Protein AF-A0A662YL29-F1 (afdb_monomer)

Secondary structure (DSSP, 8-state):
-EETTEEEE---SSSBS-BT-TT-B-PPSBTTBTT-EEEEE-TTSSEEEEEBSSTT-PBP------S---TT-TT-SEEEEBTT-SSEEEEPSSB-BBTB--B---SBTTBTT--EEEE-TTSSEEEE--

pLDDT: mean 84.91, std 9.08, range [45.03, 94.12]

Foldseek 3Di:
DDAPPFPDDADDPDAAFWFAPQPGDWADADVSQNQTWHWDQAPVRGIHTYGAPDVVRHGDPDPPPDQDQCVPPPQARDWFDEPPDPHTAHHHPPDFWFADLTTFGPDDVVQNHTWHWDQDPVRGTGTYRD

Radius of gyration: 16.8 Å; Cα contacts (8 Å, |Δi|>4): 293; chains: 1; bounding box: 35×26×42 Å

Mean predicted aligned error: 11.69 Å

Solvent-accessible surface area (backbone atoms only — not comparable to full-atom values): 7444 Å² total; per-residue (Å²): 83,66,38,63,90,48,100,57,78,42,70,59,97,58,66,56,18,42,53,87,34,77,84,27,46,36,34,62,59,42,96,97,33,80,43,12,36,42,59,42,79,40,95,89,75,31,25,28,22,38,46,29,78,35,88,89,62,47,71,63,84,74,75,66,74,67,73,60,89,18,79,90,40,93,50,16,64,39,56,41,65,34,58,101,47,101,50,66,40,32,10,37,86,60,55,27,44,53,91,33,92,34,39,34,29,48,62,42,93,98,32,76,84,22,36,40,60,41,75,42,98,88,75,29,28,32,19,29,68,122

Structure (mmCIF, N/CA/C/O backbone):
data_AF-A0A662YL29-F1
#
_entry.id   AF-A0A662YL29-F1
#
loop_
_atom_site.group_PDB
_atom_site.id
_atom_site.type_symbol
_atom_site.label_atom_id
_atom_site.label_alt_id
_atom_site.label_comp_id
_atom_site.label_asym_id
_atom_site.label_entity_id
_atom_site.label_seq_id
_atom_site.pdbx_PDB_ins_code
_atom_site.Cartn_x
_atom_site.Cartn_y
_atom_site.Cartn_z
_atom_site.occupancy
_atom_site.B_iso_or_equiv
_atom_site.auth_seq_id
_atom_site.auth_comp_id
_atom_site.auth_asym_id
_atom_site.auth_atom_id
_atom_site.pdbx_PDB_model_num
ATOM 1 N N . MET A 1 1 ? -2.824 -3.207 -10.926 1.00 81.81 1 MET A N 1
ATOM 2 C CA . MET A 1 1 ? -1.640 -3.112 -10.058 1.00 81.81 1 MET A CA 1
ATOM 3 C C . MET A 1 1 ? -1.536 -1.703 -9.511 1.00 81.81 1 MET A C 1
ATOM 5 O O . MET A 1 1 ? -1.775 -0.766 -10.264 1.00 81.81 1 MET A O 1
ATOM 9 N N . SER A 1 2 ? -1.240 -1.565 -8.221 1.00 85.31 2 SER A N 1
ATOM 10 C CA . SER A 1 2 ? -1.089 -0.260 -7.569 1.00 85.31 2 SER A CA 1
ATOM 11 C C . SER A 1 2 ? 0.351 0.231 -7.683 1.00 85.31 2 SER A C 1
ATOM 13 O O . SER A 1 2 ? 1.282 -0.573 -7.625 1.00 85.31 2 SER A O 1
ATOM 15 N N . VAL A 1 3 ? 0.515 1.543 -7.831 1.00 86.38 3 VAL A N 1
ATOM 16 C CA . VAL A 1 3 ? 1.814 2.223 -7.840 1.00 86.38 3 VAL A CA 1
ATOM 17 C C . VAL A 1 3 ? 1.867 3.149 -6.631 1.00 86.38 3 VAL A C 1
ATOM 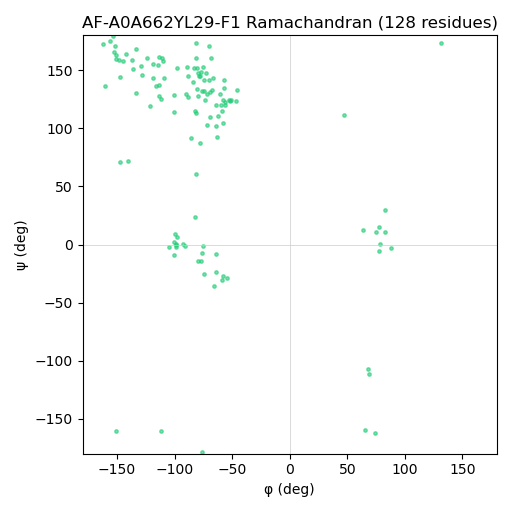19 O O . VAL A 1 3 ? 0.881 3.810 -6.306 1.00 86.38 3 VAL A O 1
ATOM 22 N N . GLN A 1 4 ? 2.996 3.157 -5.928 1.00 84.81 4 GLN A N 1
ATOM 23 C CA . GLN A 1 4 ? 3.170 3.946 -4.715 1.00 84.81 4 GLN A CA 1
ATOM 24 C C . GLN A 1 4 ? 2.919 5.436 -4.991 1.00 84.81 4 GLN A C 1
ATOM 26 O O . GLN A 1 4 ? 3.392 5.975 -5.987 1.00 84.81 4 GLN A O 1
ATOM 31 N N . GLY A 1 5 ? 2.153 6.089 -4.111 1.00 77.88 5 GLY A N 1
ATOM 32 C CA . GLY A 1 5 ? 1.850 7.520 -4.216 1.00 77.88 5 GLY A CA 1
ATOM 33 C C . GLY A 1 5 ? 0.776 7.891 -5.240 1.00 77.88 5 GLY A C 1
ATOM 34 O O . GLY A 1 5 ? 0.449 9.069 -5.361 1.00 77.88 5 GLY A O 1
ATOM 35 N N . ILE A 1 6 ? 0.198 6.917 -5.949 1.00 82.25 6 ILE A N 1
ATOM 36 C CA . ILE A 1 6 ? -0.808 7.165 -6.982 1.00 82.25 6 ILE A CA 1
ATOM 37 C C . ILE A 1 6 ? -2.101 6.432 -6.626 1.00 82.25 6 ILE A C 1
ATOM 39 O O . ILE A 1 6 ? -2.141 5.205 -6.536 1.00 82.25 6 ILE A O 1
ATOM 43 N N . SER A 1 7 ? -3.187 7.192 -6.456 1.00 79.69 7 SER A N 1
ATOM 44 C CA . SER A 1 7 ? -4.528 6.653 -6.181 1.00 79.69 7 SER A CA 1
ATOM 45 C C . SER A 1 7 ? -5.216 6.195 -7.475 1.00 79.69 7 SER A C 1
ATOM 47 O O . SER A 1 7 ? -6.235 6.740 -7.897 1.00 79.69 7 SER A O 1
ATOM 49 N N . ALA A 1 8 ? -4.605 5.226 -8.158 1.00 79.75 8 ALA A N 1
ATOM 50 C CA . ALA A 1 8 ? -5.142 4.596 -9.358 1.00 79.75 8 ALA A CA 1
ATOM 51 C C . ALA A 1 8 ? -4.647 3.148 -9.489 1.00 79.75 8 ALA A C 1
ATOM 53 O O . ALA A 1 8 ? -3.642 2.745 -8.900 1.00 79.75 8 ALA A O 1
ATOM 54 N N . VAL A 1 9 ? -5.376 2.355 -10.276 1.00 86.88 9 VAL A N 1
ATOM 55 C CA . VAL A 1 9 ? -5.039 0.959 -10.567 1.00 86.88 9 VAL A CA 1
ATOM 56 C C . VAL A 1 9 ? -4.689 0.837 -12.040 1.00 86.88 9 VAL A C 1
ATOM 58 O O . VAL A 1 9 ? -5.475 1.215 -12.903 1.00 86.88 9 VAL A O 1
ATOM 61 N N . PHE A 1 10 ? -3.529 0.252 -12.315 1.00 91.25 10 PHE A N 1
ATOM 62 C CA . PHE A 1 10 ? -2.966 0.171 -13.657 1.00 91.25 10 PHE A CA 1
ATOM 63 C C . PHE A 1 10 ? -2.881 -1.260 -14.183 1.00 91.25 10 PHE A C 1
ATOM 65 O O . PHE A 1 10 ? -2.784 -2.219 -13.409 1.00 91.25 10 PHE A O 1
ATOM 72 N N . CYS A 1 11 ? -2.891 -1.420 -15.503 1.00 91.62 11 CYS A N 1
ATOM 73 C CA . CYS A 1 11 ? -2.732 -2.724 -16.138 1.00 91.62 11 CYS A CA 1
ATOM 74 C C . CYS A 1 11 ? -1.255 -3.146 -16.168 1.00 91.62 11 CYS A C 1
ATOM 76 O O . CYS A 1 11 ? -0.367 -2.309 -16.335 1.00 91.62 11 CYS A O 1
ATOM 78 N N . VAL A 1 12 ? -1.007 -4.452 -16.023 1.00 92.56 12 VAL A N 1
ATOM 79 C CA . VAL A 1 12 ? 0.322 -5.074 -16.143 1.00 92.56 12 VAL A CA 1
ATOM 80 C C . VAL A 1 12 ? 0.281 -6.248 -17.108 1.00 92.56 12 VAL A C 1
ATOM 82 O O . VAL A 1 12 ? -0.730 -6.942 -17.200 1.00 92.56 12 VAL A O 1
ATOM 85 N N . ALA A 1 13 ? 1.379 -6.454 -17.835 1.00 87.62 13 ALA A N 1
ATOM 86 C CA . ALA A 1 13 ? 1.468 -7.470 -18.882 1.00 87.62 13 ALA A CA 1
ATOM 87 C C . ALA A 1 13 ? 1.590 -8.906 -18.341 1.00 87.62 13 ALA A C 1
ATOM 89 O O . ALA A 1 13 ? 1.231 -9.858 -19.032 1.00 87.62 13 ALA A O 1
ATOM 90 N N . SER A 1 14 ? 2.105 -9.075 -17.123 1.00 88.69 14 SER A N 1
ATOM 91 C CA . SER A 1 14 ? 2.324 -10.376 -16.489 1.00 88.69 14 SER A CA 1
ATOM 92 C C . SER A 1 14 ? 2.226 -10.263 -14.963 1.00 88.69 14 SER A C 1
ATOM 94 O O . SER A 1 14 ? 1.606 -9.332 -14.444 1.00 88.69 14 SER A O 1
ATOM 96 N N . GLU A 1 15 ? 2.775 -11.239 -14.239 1.00 90.00 15 GLU A N 1
ATOM 97 C CA . GLU A 1 15 ? 2.750 -11.263 -12.780 1.00 90.00 15 GLU A CA 1
ATOM 98 C C . GLU A 1 15 ? 3.408 -10.005 -12.197 1.00 90.00 15 GLU A C 1
ATOM 100 O O . GLU A 1 15 ? 4.549 -9.669 -12.519 1.00 90.00 15 GLU A O 1
ATOM 105 N N . GLY A 1 16 ? 2.659 -9.292 -11.360 1.00 89.88 16 GLY A N 1
ATOM 106 C CA . GLY A 1 16 ? 3.078 -8.007 -10.822 1.00 89.88 16 GLY A CA 1
ATOM 107 C C . GLY A 1 16 ? 4.178 -8.125 -9.767 1.00 89.88 16 GLY A C 1
ATOM 108 O O . GLY A 1 16 ? 4.197 -9.068 -8.978 1.00 89.88 16 GLY A O 1
ATOM 109 N N . CYS A 1 17 ? 5.055 -7.126 -9.703 1.00 92.31 17 CYS A N 1
ATOM 110 C CA . CYS A 1 17 ? 5.979 -6.919 -8.584 1.00 92.31 17 CYS A CA 1
ATOM 111 C C . CYS A 1 17 ? 5.225 -6.626 -7.270 1.00 92.31 17 CYS A C 1
ATOM 113 O O . CYS A 1 17 ? 4.856 -5.487 -6.983 1.00 92.31 17 CYS A O 1
ATOM 115 N N . ALA A 1 18 ? 4.943 -7.655 -6.475 1.00 90.25 18 ALA A N 1
ATOM 116 C CA . ALA A 1 18 ? 4.211 -7.512 -5.221 1.00 90.25 18 ALA A CA 1
ATOM 117 C C . ALA A 1 18 ? 4.676 -8.523 -4.167 1.00 90.25 18 ALA A C 1
ATOM 119 O O . ALA A 1 18 ? 4.965 -9.683 -4.471 1.00 90.25 18 ALA A O 1
ATOM 120 N N . GLY A 1 19 ? 4.699 -8.102 -2.900 1.00 87.94 19 GLY A N 1
ATOM 121 C CA . GLY A 1 19 ? 5.008 -8.991 -1.780 1.00 87.94 19 GLY A CA 1
ATOM 122 C C . GLY A 1 19 ? 6.471 -9.432 -1.803 1.00 87.94 19 GLY A C 1
ATOM 123 O O . GLY A 1 19 ? 7.372 -8.629 -1.579 1.00 87.94 19 GLY A O 1
ATOM 124 N N . THR A 1 20 ? 6.715 -10.714 -2.071 1.00 88.50 20 THR A N 1
ATOM 125 C CA . THR A 1 20 ? 8.068 -11.286 -2.181 1.00 88.50 20 THR A CA 1
ATOM 126 C C . THR A 1 20 ? 8.558 -11.428 -3.625 1.00 88.50 20 THR A C 1
ATOM 128 O O . THR A 1 20 ? 9.693 -11.853 -3.836 1.00 88.50 20 THR A O 1
ATOM 131 N N . ASN A 1 21 ? 7.737 -11.081 -4.625 1.00 87.88 21 ASN A N 1
ATOM 132 C CA . ASN A 1 21 ? 8.090 -11.230 -6.036 1.00 87.88 21 ASN A CA 1
ATOM 133 C C . ASN A 1 21 ? 8.881 -10.014 -6.548 1.00 87.88 21 ASN A C 1
ATOM 135 O O . ASN A 1 21 ? 8.306 -9.042 -7.033 1.00 87.88 21 ASN A O 1
ATOM 139 N N . SER A 1 22 ? 10.211 -10.091 -6.458 1.00 88.62 22 SER A N 1
ATOM 140 C CA . SER A 1 22 ? 11.138 -9.063 -6.958 1.00 88.62 22 SER A CA 1
ATOM 141 C C . SER A 1 22 ? 11.344 -9.081 -8.475 1.00 88.62 22 SER A C 1
ATOM 143 O O . SER A 1 22 ? 11.907 -8.143 -9.033 1.00 88.62 22 SER A O 1
ATOM 145 N N . THR A 1 23 ? 10.919 -10.155 -9.143 1.00 89.06 23 THR A N 1
ATOM 146 C CA . THR A 1 23 ? 11.041 -10.341 -10.598 1.00 89.06 23 THR A CA 1
ATOM 147 C C . THR A 1 23 ? 9.762 -9.999 -11.355 1.00 89.06 23 THR A C 1
ATOM 149 O O . THR A 1 23 ? 9.716 -10.144 -12.576 1.00 89.06 23 THR A O 1
ATOM 152 N N . GLY A 1 24 ? 8.714 -9.586 -10.641 1.00 89.62 24 GLY A N 1
ATOM 153 C CA . GLY A 1 24 ? 7.447 -9.204 -11.240 1.00 89.62 24 GLY A CA 1
ATOM 154 C C . GLY A 1 24 ? 7.561 -7.915 -12.051 1.00 89.62 24 GLY A C 1
ATOM 155 O O . GLY A 1 24 ? 8.478 -7.112 -11.874 1.00 89.62 24 GLY A O 1
ATOM 156 N N . VAL A 1 25 ? 6.603 -7.709 -12.948 1.00 93.81 25 VAL A N 1
ATOM 157 C CA . VAL A 1 25 ? 6.548 -6.512 -13.790 1.00 93.81 25 VAL A CA 1
ATOM 158 C C . VAL A 1 25 ? 5.765 -5.399 -13.110 1.00 93.81 25 VAL A C 1
ATOM 160 O O . VAL A 1 25 ? 4.871 -5.645 -12.298 1.00 93.81 25 VAL A O 1
ATOM 163 N N . CYS A 1 26 ? 6.091 -4.164 -13.465 1.00 93.75 26 CYS A N 1
ATOM 164 C CA . CYS A 1 26 ? 5.343 -2.992 -13.048 1.00 93.75 26 CYS A CA 1
ATOM 165 C C . CYS A 1 26 ? 4.599 -2.375 -14.232 1.00 93.75 26 CYS A C 1
ATOM 167 O O . CYS A 1 26 ? 4.943 -2.648 -15.383 1.00 93.75 26 CYS A O 1
ATOM 169 N N . PRO A 1 27 ? 3.539 -1.596 -13.969 1.00 94.12 27 PRO A N 1
ATOM 170 C CA . PRO A 1 27 ? 2.826 -0.880 -15.012 1.00 94.12 27 PRO A CA 1
ATOM 171 C C . PRO A 1 27 ? 3.750 -0.030 -15.888 1.00 94.12 27 PRO A C 1
ATOM 173 O O . PRO A 1 27 ? 4.460 0.844 -15.389 1.00 94.12 27 PRO A O 1
ATOM 176 N N . GLU A 1 28 ? 3.687 -0.268 -17.195 1.00 92.75 28 GLU A N 1
ATOM 177 C CA . GLU A 1 28 ? 4.274 0.604 -18.214 1.00 92.75 28 GLU A CA 1
ATOM 178 C C . GLU A 1 28 ? 3.499 1.928 -18.305 1.00 92.75 28 GLU A C 1
ATOM 180 O O . GLU A 1 28 ? 2.416 2.083 -17.717 1.00 92.75 28 GLU A O 1
ATOM 185 N N . ALA A 1 29 ? 4.051 2.872 -19.068 1.00 92.12 29 ALA A N 1
ATOM 186 C CA . ALA A 1 29 ? 3.432 4.162 -19.342 1.00 92.12 29 ALA A CA 1
ATOM 187 C C . ALA A 1 29 ? 1.991 4.010 -19.863 1.00 92.12 29 ALA A C 1
ATOM 189 O O . ALA A 1 29 ? 1.737 3.336 -20.864 1.00 92.12 29 ALA A O 1
ATOM 190 N N . GLN A 1 30 ? 1.034 4.636 -19.178 1.00 92.75 30 GLN A N 1
ATOM 191 C CA . GLN A 1 30 ? -0.384 4.624 -19.545 1.00 92.75 30 GLN A CA 1
ATOM 192 C C . GLN A 1 30 ? -1.114 5.846 -18.975 1.00 92.75 30 GLN A C 1
ATOM 194 O O . GLN A 1 30 ? -0.539 6.640 -18.234 1.00 92.75 30 GLN A O 1
ATOM 199 N N . ALA A 1 31 ? -2.396 6.017 -19.308 1.00 88.88 31 ALA A N 1
ATOM 200 C CA . ALA A 1 31 ? -3.191 7.122 -18.774 1.00 88.88 31 ALA A CA 1
ATOM 201 C C . ALA A 1 31 ? -3.183 7.116 -17.231 1.00 88.88 31 ALA A C 1
ATOM 203 O O . ALA A 1 31 ? -3.559 6.122 -16.613 1.00 88.88 31 ALA A O 1
ATOM 204 N N . GLY A 1 32 ? -2.743 8.223 -16.621 1.00 84.75 32 GLY A N 1
ATOM 205 C CA . GLY A 1 32 ? -2.570 8.353 -15.167 1.00 84.75 32 GLY A CA 1
ATOM 206 C C . GLY A 1 32 ? -1.205 7.901 -14.626 1.00 84.75 32 GLY A C 1
ATOM 207 O O . GLY A 1 32 ? -0.962 8.047 -13.433 1.00 84.75 32 GLY A O 1
ATOM 208 N N . LEU A 1 33 ? -0.319 7.385 -15.484 1.00 88.31 33 LEU A N 1
ATOM 209 C CA . LEU A 1 33 ? 1.059 6.997 -15.176 1.00 88.31 33 LEU A CA 1
ATOM 210 C C . LEU A 1 33 ? 1.933 7.232 -16.417 1.00 88.31 33 LEU A C 1
ATOM 212 O O . LEU A 1 33 ? 2.325 6.286 -17.096 1.00 88.31 33 LEU A O 1
ATOM 216 N N . GLU A 1 34 ? 2.184 8.497 -16.755 1.00 88.75 34 GLU A N 1
ATOM 217 C CA . GLU A 1 34 ? 2.788 8.891 -18.043 1.00 88.75 34 GLU A CA 1
ATOM 218 C C . GLU A 1 34 ? 4.166 8.280 -18.305 1.00 88.75 34 GLU A C 1
ATOM 220 O O . GLU A 1 34 ? 4.498 7.998 -19.452 1.00 88.75 34 GLU A O 1
ATOM 225 N N . PHE A 1 35 ? 4.940 8.028 -17.252 1.00 90.50 35 PHE A N 1
ATOM 226 C CA . PHE A 1 35 ? 6.308 7.519 -17.360 1.00 90.50 35 PHE A CA 1
ATOM 227 C C . PHE A 1 35 ? 6.435 6.035 -17.006 1.00 90.50 35 PHE A C 1
ATOM 229 O O . PHE A 1 35 ? 7.517 5.463 -17.088 1.00 90.50 35 PHE A O 1
ATOM 236 N N . GLY A 1 36 ? 5.336 5.388 -16.615 1.00 91.25 36 GLY A N 1
ATOM 237 C CA . GLY A 1 36 ? 5.366 4.022 -16.104 1.00 91.25 36 GLY A CA 1
ATOM 238 C C . GLY A 1 36 ? 5.923 3.929 -14.682 1.00 91.25 36 GLY A C 1
ATOM 239 O O . GLY A 1 36 ? 5.949 4.896 -13.917 1.00 91.25 36 GLY A O 1
ATOM 240 N N . SER A 1 37 ? 6.328 2.723 -14.300 1.00 92.56 37 SER A N 1
ATOM 241 C CA . SER A 1 37 ? 6.785 2.405 -12.949 1.00 92.56 37 SER A CA 1
ATOM 242 C C . SER A 1 37 ? 7.795 1.259 -12.941 1.00 92.56 37 SER A C 1
ATOM 244 O O . SER A 1 37 ? 7.902 0.494 -13.896 1.00 92.56 37 SER A O 1
ATOM 246 N N . TYR A 1 38 ? 8.532 1.122 -11.843 1.00 91.38 38 TYR A N 1
ATOM 247 C CA . TYR A 1 38 ? 9.559 0.106 -11.647 1.00 91.38 38 TYR A CA 1
ATOM 248 C C . TYR A 1 38 ? 9.373 -0.645 -10.334 1.00 91.38 38 TYR A C 1
ATOM 250 O O . TYR A 1 38 ? 8.806 -0.127 -9.373 1.00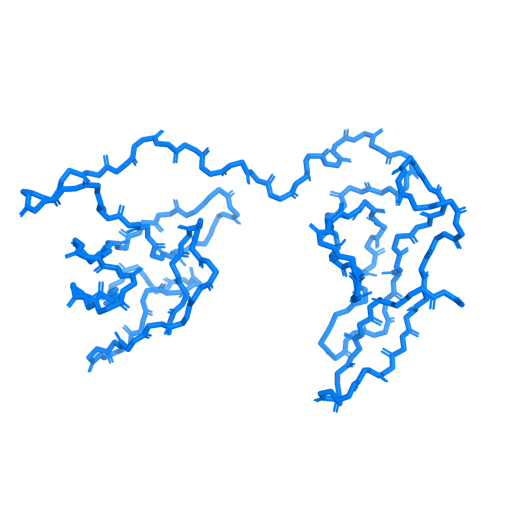 91.38 38 TYR A O 1
ATOM 258 N N . CYS A 1 39 ? 9.874 -1.878 -10.308 1.00 92.44 39 CYS A N 1
ATOM 259 C CA . CYS A 1 39 ? 9.837 -2.737 -9.133 1.00 92.44 39 CYS A CA 1
ATOM 260 C C . CYS A 1 39 ? 10.954 -2.357 -8.159 1.00 92.44 39 CYS A C 1
ATOM 262 O O . CYS A 1 39 ? 12.122 -2.292 -8.552 1.00 92.44 39 CYS A O 1
ATOM 264 N N . ASP A 1 40 ? 10.602 -2.123 -6.898 1.00 90.94 40 ASP A N 1
ATOM 265 C CA . ASP A 1 40 ? 11.555 -1.802 -5.838 1.00 90.94 40 ASP A CA 1
ATOM 266 C C . ASP A 1 40 ? 11.028 -2.232 -4.464 1.00 90.94 40 ASP A C 1
ATOM 268 O O . ASP A 1 40 ? 9.843 -2.536 -4.293 1.00 90.94 40 ASP A O 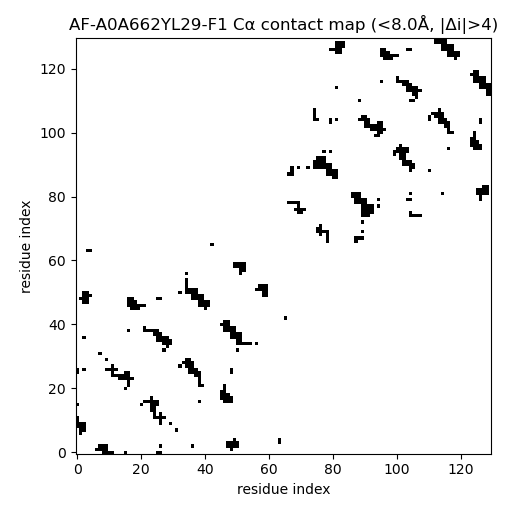1
ATOM 272 N N . LEU A 1 41 ? 11.913 -2.262 -3.470 1.00 86.19 41 LEU A N 1
ATOM 273 C CA . LEU A 1 41 ? 11.524 -2.505 -2.088 1.00 86.19 41 LEU A CA 1
ATOM 274 C C . LEU A 1 41 ? 10.825 -1.257 -1.526 1.00 86.19 41 LEU A C 1
ATOM 276 O O . LEU A 1 41 ? 11.370 -0.149 -1.540 1.00 86.19 41 LEU A O 1
ATOM 280 N N . LEU A 1 42 ? 9.603 -1.436 -1.030 1.00 83.69 42 LEU A N 1
ATOM 281 C CA . LEU A 1 42 ? 8.863 -0.393 -0.326 1.00 83.69 42 LEU A CA 1
ATOM 282 C C . LEU A 1 42 ? 9.315 -0.315 1.139 1.00 83.69 42 LEU A C 1
ATOM 284 O O . LEU A 1 42 ? 9.819 -1.291 1.692 1.00 83.69 42 LEU A O 1
ATOM 288 N N . GLU A 1 43 ? 9.056 0.813 1.806 1.00 74.06 43 GLU A N 1
ATOM 289 C CA . GLU A 1 43 ? 9.364 0.992 3.239 1.00 74.06 43 GLU A CA 1
ATOM 290 C C . GLU A 1 43 ? 8.684 -0.052 4.135 1.00 74.06 43 GLU A C 1
ATOM 292 O O . GLU A 1 43 ? 9.215 -0.439 5.170 1.00 74.06 43 GLU A O 1
ATOM 297 N N . THR A 1 44 ? 7.544 -0.586 3.693 1.00 73.19 44 THR A N 1
ATOM 298 C CA . THR A 1 44 ? 6.836 -1.701 4.338 1.00 73.19 44 THR A CA 1
ATOM 299 C C . THR A 1 44 ? 7.624 -3.021 4.350 1.00 73.19 44 THR A C 1
ATOM 301 O O . THR A 1 44 ? 7.166 -3.993 4.942 1.00 73.19 44 THR A O 1
ATOM 304 N N . GLY A 1 45 ? 8.769 -3.102 3.663 1.00 79.50 45 GLY A N 1
ATOM 305 C CA . GLY A 1 45 ? 9.616 -4.299 3.600 1.00 79.50 45 GLY A CA 1
ATOM 306 C C . GLY A 1 45 ? 9.183 -5.343 2.565 1.00 79.50 45 GLY A C 1
ATOM 307 O O . GLY A 1 45 ? 9.706 -6.455 2.562 1.00 79.50 45 GLY A O 1
ATOM 308 N N . VAL A 1 46 ? 8.247 -4.997 1.680 1.00 87.00 46 VAL A N 1
ATOM 309 C CA . VAL A 1 46 ? 7.793 -5.838 0.561 1.00 87.00 46 VAL A CA 1
ATOM 310 C C . VAL A 1 46 ? 8.070 -5.154 -0.774 1.00 87.00 46 VAL A C 1
ATOM 312 O O . VAL A 1 46 ? 8.161 -3.928 -0.840 1.00 87.00 46 VAL A O 1
ATOM 315 N N . PHE A 1 47 ? 8.200 -5.941 -1.840 1.00 89.19 47 PHE A N 1
ATOM 316 C CA . PHE A 1 47 ? 8.329 -5.430 -3.201 1.00 89.19 47 PHE A CA 1
ATOM 317 C C . PHE A 1 47 ? 7.016 -4.810 -3.684 1.00 89.19 47 PHE A C 1
ATOM 319 O O . PHE A 1 47 ? 5.930 -5.329 -3.406 1.00 89.19 47 PHE A O 1
ATOM 326 N N . GLY A 1 48 ? 7.132 -3.704 -4.416 1.00 91.31 48 GLY A N 1
ATOM 327 C CA . GLY A 1 48 ? 6.021 -2.984 -5.024 1.00 91.31 48 GLY A CA 1
ATOM 328 C C . GLY A 1 48 ? 6.487 -2.046 -6.135 1.00 91.31 48 GLY A C 1
ATOM 329 O O . GLY A 1 48 ? 7.684 -1.846 -6.342 1.00 91.31 48 G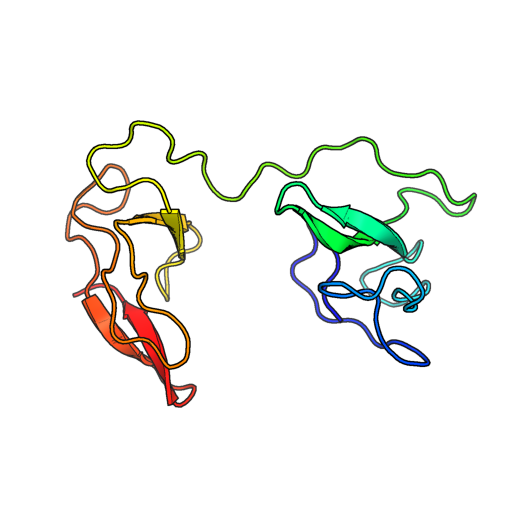LY A O 1
ATOM 330 N N . CYS A 1 49 ? 5.531 -1.462 -6.858 1.00 92.31 49 CYS A N 1
ATOM 331 C CA . CYS A 1 49 ? 5.832 -0.558 -7.964 1.00 92.31 49 CYS A CA 1
ATOM 332 C C . CYS A 1 49 ? 5.939 0.896 -7.507 1.00 92.31 49 CYS A C 1
ATOM 334 O O . CYS A 1 49 ? 5.017 1.415 -6.876 1.00 92.31 49 CYS A O 1
ATOM 336 N N . LYS A 1 50 ? 7.027 1.564 -7.890 1.00 90.00 50 LYS A N 1
ATOM 337 C CA . LYS A 1 50 ? 7.248 3.009 -7.741 1.00 90.00 50 LYS A CA 1
ATOM 338 C C . LYS A 1 50 ? 7.203 3.694 -9.107 1.00 90.00 50 LYS A C 1
ATOM 340 O O . LYS A 1 50 ? 7.653 3.086 -10.075 1.00 90.00 50 LYS A O 1
ATOM 345 N N . PRO A 1 51 ? 6.665 4.914 -9.233 1.00 89.94 51 PRO A N 1
ATOM 346 C CA . PRO A 1 51 ? 6.574 5.583 -10.524 1.00 89.94 51 PRO A CA 1
ATOM 347 C C . PRO A 1 51 ? 7.936 6.129 -10.968 1.00 89.94 51 PRO A C 1
ATOM 349 O O . PRO A 1 51 ? 8.790 6.465 -10.145 1.00 89.94 51 PRO A O 1
ATOM 352 N N . PHE A 1 52 ? 8.126 6.242 -12.279 1.00 89.69 52 PHE A N 1
ATOM 353 C CA . PHE A 1 52 ? 9.160 7.112 -12.836 1.00 89.69 52 PHE A CA 1
ATOM 354 C C . PHE A 1 52 ? 8.664 8.563 -12.858 1.00 89.69 52 PHE A C 1
ATOM 356 O O . PHE A 1 52 ? 7.459 8.803 -12.958 1.00 89.69 52 PHE A O 1
ATOM 363 N N . ILE A 1 53 ? 9.584 9.528 -12.770 1.00 84.69 53 ILE A N 1
ATOM 364 C CA . ILE A 1 53 ? 9.246 10.966 -12.808 1.00 84.69 53 ILE A CA 1
ATOM 365 C C . ILE A 1 53 ? 9.480 11.619 -14.171 1.00 84.69 53 ILE A C 1
ATOM 367 O O . ILE A 1 53 ? 9.081 12.765 -14.369 1.00 84.69 53 ILE A O 1
ATOM 371 N N . ASP A 1 54 ? 10.124 10.909 -15.094 1.00 82.44 54 ASP A N 1
ATOM 372 C CA . ASP A 1 54 ? 10.368 11.358 -16.459 1.00 82.44 54 ASP A CA 1
ATOM 373 C C . ASP A 1 54 ? 10.484 10.177 -17.438 1.00 82.44 54 ASP A C 1
ATOM 375 O O . ASP A 1 54 ? 10.534 9.004 -17.057 1.00 82.44 54 ASP A O 1
ATOM 379 N N . ASP A 1 55 ? 10.524 10.504 -18.727 1.00 80.75 55 ASP A N 1
ATOM 380 C CA . ASP A 1 55 ? 10.568 9.567 -19.848 1.00 80.75 55 ASP A CA 1
ATOM 381 C C . ASP A 1 55 ? 11.946 8.922 -20.075 1.00 80.75 55 ASP A C 1
ATOM 383 O O . ASP A 1 55 ? 12.064 7.996 -20.880 1.00 80.75 55 ASP A O 1
ATOM 387 N N . ILE A 1 56 ? 12.983 9.362 -19.351 1.00 83.00 56 ILE A N 1
ATOM 388 C CA . ILE A 1 56 ? 14.312 8.733 -19.359 1.00 83.00 56 ILE A CA 1
ATOM 389 C C . ILE A 1 56 ? 14.477 7.688 -18.241 1.00 83.00 56 ILE A C 1
ATOM 391 O O . ILE A 1 56 ? 15.520 7.035 -18.148 1.00 83.00 56 ILE A O 1
ATOM 395 N N . GLY A 1 57 ? 13.438 7.466 -17.429 1.00 78.69 57 GLY A N 1
ATOM 396 C CA . GLY A 1 57 ? 13.419 6.434 -16.393 1.00 78.69 57 GLY A CA 1
ATOM 397 C C . GLY A 1 57 ? 14.102 6.868 -15.098 1.00 78.69 57 GLY A C 1
ATOM 398 O O . GLY A 1 57 ? 14.661 6.033 -14.375 1.00 78.69 57 GLY A O 1
ATOM 399 N N . THR A 1 58 ? 14.078 8.165 -14.787 1.00 83.44 58 THR A N 1
ATOM 400 C CA . THR A 1 58 ? 14.566 8.674 -13.509 1.00 83.44 58 THR A CA 1
ATOM 401 C C . THR A 1 58 ? 13.702 8.119 -12.389 1.00 83.44 58 THR A C 1
ATOM 403 O O . THR A 1 58 ? 12.483 8.307 -12.335 1.00 83.44 58 THR A O 1
ATOM 406 N N . ARG A 1 59 ? 14.361 7.391 -11.487 1.00 84.50 59 ARG A N 1
ATOM 407 C CA . ARG A 1 59 ? 13.741 6.863 -10.277 1.00 84.50 59 ARG A CA 1
ATOM 408 C C . ARG A 1 59 ? 13.481 8.008 -9.327 1.00 84.50 59 ARG A C 1
ATOM 410 O O . ARG A 1 59 ? 14.396 8.779 -9.029 1.00 84.50 59 ARG A O 1
ATOM 417 N N . ASP A 1 60 ? 12.255 8.076 -8.837 1.00 68.31 60 ASP A N 1
ATOM 418 C CA . ASP A 1 60 ? 11.948 9.035 -7.801 1.00 68.31 60 ASP A CA 1
ATOM 419 C C . ASP A 1 60 ? 12.689 8.662 -6.508 1.00 68.31 60 ASP A C 1
ATOM 421 O O . ASP A 1 60 ? 12.686 7.504 -6.083 1.00 68.31 60 ASP A O 1
ATOM 425 N N . ASN A 1 61 ? 13.337 9.647 -5.885 1.00 63.41 61 ASN A N 1
ATOM 426 C CA . ASN A 1 61 ? 13.840 9.526 -4.514 1.00 63.41 61 ASN A CA 1
ATOM 427 C C . ASN A 1 61 ? 12.888 10.199 -3.516 1.00 63.41 61 ASN A C 1
ATOM 429 O O . ASN A 1 61 ? 13.232 10.374 -2.347 1.00 63.41 61 ASN A O 1
ATOM 433 N N . VAL A 1 62 ? 11.701 10.606 -3.976 1.00 57.94 62 VAL A N 1
ATOM 434 C CA . VAL A 1 62 ? 10.598 10.989 -3.108 1.00 57.94 62 VAL A CA 1
ATOM 435 C C . VAL A 1 62 ? 10.220 9.769 -2.283 1.00 57.94 62 VAL A C 1
ATOM 437 O O . VAL A 1 62 ? 9.672 8.773 -2.757 1.00 57.94 62 VAL A O 1
ATOM 440 N N . THR A 1 63 ? 10.516 9.866 -0.997 1.00 51.62 63 THR A N 1
ATOM 441 C CA . THR A 1 63 ? 9.828 9.099 0.022 1.00 51.62 63 THR A CA 1
ATOM 442 C C . THR A 1 63 ? 8.376 9.553 0.017 1.00 51.62 63 THR A C 1
ATOM 444 O O . THR A 1 63 ? 8.033 10.626 0.515 1.00 51.62 63 THR A O 1
ATOM 447 N N . TYR A 1 64 ? 7.503 8.749 -0.592 1.00 52.56 64 TYR A N 1
ATOM 448 C CA . TYR A 1 64 ? 6.075 8.873 -0.338 1.00 52.56 64 TYR A CA 1
ATOM 449 C C . TYR A 1 64 ? 5.896 8.657 1.151 1.00 52.56 64 TYR A C 1
ATOM 451 O O . TYR A 1 64 ? 6.225 7.575 1.637 1.00 52.56 64 TYR A O 1
ATOM 459 N N . ALA A 1 65 ? 5.454 9.700 1.859 1.00 45.03 65 ALA A N 1
ATOM 460 C CA . ALA A 1 65 ? 5.256 9.627 3.295 1.00 45.03 65 ALA A CA 1
ATOM 461 C C . ALA A 1 65 ? 4.507 8.333 3.611 1.00 45.03 65 ALA A C 1
ATOM 463 O O . ALA A 1 65 ? 3.431 8.086 3.050 1.00 45.03 65 ALA A O 1
ATOM 464 N N . ALA A 1 66 ? 5.106 7.500 4.468 1.00 50.25 66 ALA A N 1
ATOM 465 C CA . ALA A 1 66 ? 4.405 6.377 5.053 1.00 50.25 66 ALA A CA 1
ATOM 466 C C . ALA A 1 66 ? 3.037 6.894 5.528 1.00 50.25 66 ALA A C 1
ATOM 468 O O . ALA A 1 66 ? 2.969 7.994 6.092 1.00 50.25 66 ALA A O 1
ATOM 469 N N . PRO A 1 67 ? 1.941 6.182 5.225 1.00 60.91 67 PRO A N 1
ATOM 470 C CA . PRO A 1 67 ? 0.608 6.637 5.586 1.00 60.91 67 PRO A CA 1
ATOM 471 C C . PRO A 1 67 ? 0.571 6.821 7.103 1.00 60.91 67 PRO A C 1
ATOM 473 O O . PRO A 1 67 ? 0.549 5.826 7.799 1.00 60.91 67 PRO A O 1
ATOM 476 N N . LEU A 1 68 ? 0.613 8.068 7.580 1.00 71.25 68 LEU A N 1
ATOM 477 C CA . LEU A 1 68 ? 0.639 8.475 8.991 1.00 71.25 68 LEU A CA 1
ATOM 478 C C . LEU A 1 68 ? 1.654 7.718 9.888 1.00 71.25 68 LEU A C 1
ATOM 480 O O . LEU A 1 68 ? 1.454 6.559 10.242 1.00 71.25 68 LEU A O 1
ATOM 484 N N . ASP A 1 69 ? 2.706 8.399 10.360 1.00 80.69 69 ASP A N 1
ATOM 485 C CA . ASP A 1 69 ? 3.572 7.838 11.408 1.00 80.69 69 ASP A CA 1
ATOM 486 C C . ASP A 1 69 ? 2.819 7.766 12.747 1.00 80.69 69 ASP A C 1
ATOM 488 O O . ASP A 1 69 ? 2.517 8.782 13.375 1.00 80.69 69 ASP A O 1
ATOM 492 N N . CYS A 1 70 ? 2.504 6.543 13.163 1.00 83.75 70 CYS A N 1
ATOM 493 C CA . CYS A 1 70 ? 1.790 6.239 14.398 1.00 83.75 70 CYS A CA 1
ATOM 494 C C . CYS A 1 70 ? 2.723 5.835 15.552 1.00 83.75 70 CYS A C 1
ATOM 496 O O . CYS A 1 70 ? 2.248 5.440 16.619 1.00 83.75 70 CYS A O 1
ATOM 498 N N . THR A 1 71 ? 4.044 5.928 15.375 1.00 84.00 71 THR A N 1
ATOM 499 C CA . THR A 1 71 ? 5.018 5.523 16.395 1.00 84.00 71 THR A CA 1
ATOM 500 C C . THR A 1 71 ? 4.824 6.329 17.682 1.00 84.00 71 THR A C 1
ATOM 502 O O . THR A 1 71 ? 4.929 7.554 17.695 1.00 84.00 71 THR A O 1
ATOM 505 N N . GLY A 1 72 ? 4.540 5.641 18.793 1.00 80.94 72 GLY A N 1
ATOM 506 C CA . GLY A 1 72 ? 4.307 6.279 20.093 1.00 80.94 72 GLY A CA 1
ATOM 507 C C . GLY A 1 72 ? 2.952 6.982 20.244 1.00 80.94 72 GLY A C 1
ATOM 508 O O . GLY A 1 72 ? 2.748 7.694 21.230 1.00 80.94 72 GLY A O 1
ATOM 509 N N . ASN A 1 73 ? 2.014 6.790 19.311 1.00 83.06 73 ASN A N 1
ATOM 510 C CA . ASN A 1 73 ? 0.657 7.310 19.445 1.00 83.06 73 ASN A CA 1
ATOM 511 C C . ASN A 1 73 ? -0.161 6.453 20.433 1.00 83.06 73 ASN A C 1
ATOM 513 O O . ASN A 1 73 ? -0.202 5.226 20.346 1.00 83.06 73 ASN A O 1
ATOM 517 N N . ILE A 1 74 ? -0.854 7.109 21.369 1.00 83.25 74 ILE A N 1
ATOM 518 C CA . ILE A 1 74 ? -1.701 6.454 22.381 1.00 83.25 74 ILE A CA 1
ATOM 519 C C . ILE A 1 74 ? -2.895 5.692 21.787 1.00 83.25 74 ILE A C 1
ATOM 521 O O . ILE A 1 74 ? -3.409 4.774 22.421 1.00 83.25 74 ILE A O 1
ATOM 525 N N . ALA A 1 75 ? -3.341 6.069 20.585 1.00 83.06 75 ALA A N 1
ATOM 526 C CA . ALA A 1 75 ? -4.411 5.399 19.854 1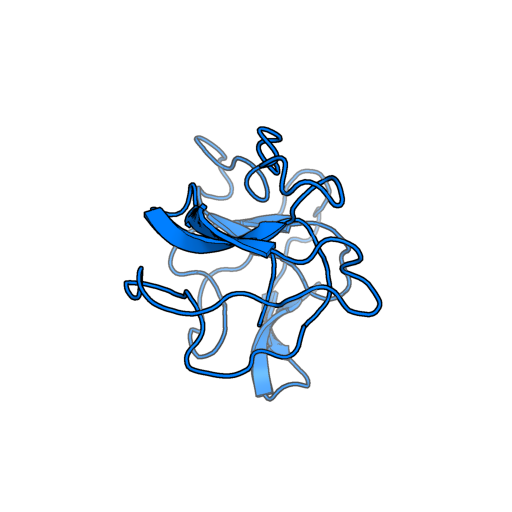.00 83.06 75 ALA A CA 1
ATOM 527 C C . ALA A 1 75 ? -3.924 4.122 19.142 1.00 83.06 75 ALA A C 1
ATOM 529 O O . ALA A 1 75 ? -4.746 3.296 18.745 1.00 83.06 75 ALA A O 1
ATOM 530 N N . GLY A 1 76 ? -2.605 3.941 19.020 1.00 86.00 76 GLY A N 1
ATOM 531 C CA . GLY A 1 76 ? -1.946 2.742 18.511 1.00 86.00 76 GLY A CA 1
ATOM 532 C C . GLY A 1 76 ? -0.884 3.037 17.455 1.00 86.00 76 GLY A C 1
ATOM 533 O O . GLY A 1 76 ? -0.720 4.171 17.031 1.00 86.00 76 GLY A O 1
ATOM 534 N N . GLU A 1 77 ? -0.152 2.005 17.041 1.00 85.75 77 GLU A N 1
ATOM 535 C CA . GLU A 1 77 ? 1.024 2.134 16.163 1.00 85.75 77 GLU A CA 1
ATOM 536 C C . GLU A 1 77 ? 0.723 1.844 14.688 1.00 85.75 77 GLU A C 1
ATOM 538 O O . GLU A 1 77 ? 1.617 1.908 13.847 1.00 85.75 77 GLU A O 1
ATOM 543 N N . PHE A 1 78 ? -0.529 1.517 14.358 1.00 84.62 78 PHE A N 1
ATOM 544 C CA . PHE A 1 78 ? -0.911 1.105 13.012 1.00 84.62 78 PHE A CA 1
ATOM 545 C C . PHE A 1 78 ? -1.802 2.156 12.351 1.00 84.62 78 PHE A C 1
ATOM 547 O O . PHE A 1 78 ? -2.852 2.491 12.905 1.00 84.62 78 PHE A O 1
ATOM 554 N N . PRO A 1 79 ? -1.440 2.649 11.157 1.00 85.75 79 PRO A N 1
ATOM 555 C CA . PRO A 1 79 ? -2.294 3.549 10.401 1.00 85.75 79 PRO A CA 1
ATOM 556 C C . PRO A 1 79 ? -3.461 2.781 9.773 1.00 85.75 79 PRO A C 1
ATOM 558 O O . PRO A 1 79 ? -3.281 1.744 9.132 1.00 85.75 79 PRO A O 1
ATOM 561 N N . VAL A 1 80 ? -4.672 3.305 9.939 1.00 87.75 80 VAL A N 1
ATOM 562 C CA . VAL A 1 80 ? -5.918 2.734 9.424 1.00 87.75 80 VAL A CA 1
ATOM 563 C C . VAL A 1 80 ? -6.735 3.833 8.759 1.00 87.75 80 VAL A C 1
ATOM 565 O O . VAL A 1 80 ? -6.950 4.899 9.333 1.00 87.75 80 VAL A O 1
ATOM 568 N N . SER A 1 81 ? -7.205 3.577 7.543 1.00 85.19 81 SER A N 1
ATOM 569 C CA . SER A 1 81 ? -8.122 4.477 6.844 1.00 85.19 81 SER A CA 1
ATOM 570 C C . SER A 1 81 ? -9.549 4.264 7.344 1.00 85.19 81 SER A C 1
ATOM 572 O O . SER A 1 81 ? -10.001 3.124 7.467 1.00 85.19 81 SER A O 1
ATOM 574 N N . VAL A 1 82 ? -10.256 5.358 7.620 1.00 86.81 82 VAL A N 1
ATOM 575 C CA . VAL A 1 82 ? -11.675 5.324 7.992 1.00 86.81 82 VAL A CA 1
ATOM 576 C C . VAL A 1 82 ? -12.495 5.681 6.758 1.00 86.81 82 VAL A C 1
ATOM 578 O O . VAL A 1 82 ? -12.228 6.679 6.086 1.00 86.81 82 VAL A O 1
ATOM 581 N N . GLU A 1 83 ? -13.477 4.852 6.430 1.00 83.75 83 GLU A N 1
ATOM 582 C CA . GLU A 1 83 ? -14.365 5.064 5.295 1.00 83.75 83 GLU A CA 1
ATOM 583 C C . GLU A 1 83 ? -15.078 6.416 5.419 1.00 83.75 83 GLU A C 1
ATOM 585 O O . GLU A 1 83 ? -15.456 6.840 6.512 1.00 83.75 83 GLU A O 1
ATOM 590 N N . ASN A 1 84 ? -15.255 7.102 4.288 1.00 73.88 84 ASN A N 1
ATOM 591 C CA . ASN A 1 84 ? -15.813 8.457 4.216 1.00 73.88 84 ASN A CA 1
ATOM 592 C C . ASN A 1 84 ? -14.961 9.538 4.909 1.00 73.88 84 ASN A C 1
ATOM 594 O O . ASN A 1 84 ? -15.400 10.679 5.048 1.00 73.88 84 ASN A O 1
ATOM 598 N N . THR A 1 85 ? -13.715 9.215 5.267 1.00 72.31 85 THR A N 1
ATOM 599 C CA . THR A 1 85 ? -12.688 10.194 5.625 1.00 72.31 85 THR A CA 1
ATOM 600 C C . THR A 1 85 ? -11.583 10.154 4.569 1.00 72.31 85 THR A C 1
ATOM 602 O O . THR A 1 85 ? -11.166 9.087 4.127 1.00 72.31 85 THR A O 1
ATOM 605 N N . ASN A 1 86 ? -11.086 11.316 4.143 1.00 70.50 86 ASN A N 1
ATOM 606 C CA . ASN A 1 86 ? -9.927 11.391 3.240 1.00 70.50 86 ASN A CA 1
ATOM 607 C C . ASN A 1 86 ? -8.595 11.275 4.008 1.00 70.50 86 ASN A C 1
ATOM 609 O O . ASN A 1 86 ? -7.569 11.766 3.541 1.00 70.50 86 ASN A O 1
ATOM 613 N N . SER A 1 87 ? -8.620 10.665 5.198 1.00 75.25 87 SER A N 1
ATOM 614 C CA . SER A 1 87 ? -7.509 10.641 6.145 1.00 75.25 87 SER A CA 1
ATOM 615 C C . SER A 1 87 ? -7.318 9.246 6.737 1.00 75.25 87 SER A C 1
ATOM 617 O O . SER A 1 87 ? -8.259 8.468 6.885 1.00 75.25 87 SER A O 1
ATOM 619 N N . SER A 1 88 ? -6.077 8.940 7.101 1.00 85.06 88 SER A N 1
ATOM 620 C CA . SER A 1 88 ? -5.747 7.781 7.931 1.00 85.06 88 SER A CA 1
ATOM 621 C C . SER A 1 88 ? -5.577 8.227 9.379 1.00 85.06 88 SER A C 1
ATOM 623 O O . SER A 1 88 ? -5.196 9.368 9.631 1.00 85.06 88 SER A O 1
ATOM 625 N N . PHE A 1 89 ? -5.848 7.324 10.315 1.00 89.31 89 PHE A N 1
ATOM 626 C CA . PHE A 1 89 ? -5.770 7.547 11.756 1.00 89.31 89 PHE A CA 1
ATOM 627 C C . PHE A 1 89 ? -5.103 6.355 12.442 1.00 89.31 89 PHE A C 1
ATOM 629 O O . PHE A 1 89 ? -5.082 5.253 11.897 1.00 89.31 89 PHE A O 1
ATOM 636 N N . CYS A 1 90 ? -4.568 6.550 13.644 1.00 91.19 90 CYS A N 1
ATOM 637 C CA . CYS A 1 90 ? -3.847 5.493 14.342 1.00 91.19 90 CYS A CA 1
ATOM 638 C C . CYS A 1 90 ? -4.793 4.556 15.104 1.00 91.19 90 CYS A C 1
ATOM 640 O O . CYS A 1 90 ? -5.768 5.004 15.715 1.00 91.19 90 CYS A O 1
ATOM 642 N N . SER A 1 91 ? -4.498 3.255 15.065 1.00 91.81 91 SER A N 1
ATOM 643 C CA . SER A 1 91 ? -5.236 2.197 15.758 1.00 91.81 91 SER A CA 1
ATOM 644 C C . SER A 1 91 ? -4.310 1.106 16.305 1.00 91.81 91 SER A C 1
ATOM 646 O O . SER A 1 91 ? -3.144 0.974 15.921 1.00 91.81 91 SER A O 1
ATOM 648 N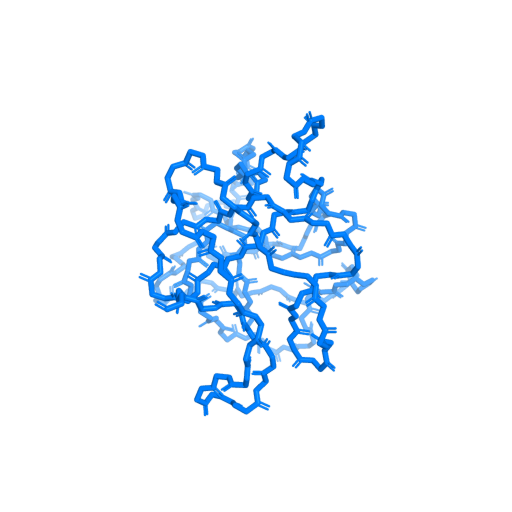 N . LEU A 1 92 ? -4.845 0.301 17.223 1.00 90.31 92 LEU A N 1
ATOM 649 C CA . LEU A 1 92 ? -4.181 -0.853 17.819 1.00 90.31 92 LEU A CA 1
ATOM 650 C C . LEU A 1 92 ? -4.303 -2.097 16.925 1.00 90.31 92 LEU A C 1
ATOM 652 O O . LEU A 1 92 ? -5.287 -2.297 16.217 1.00 90.31 92 LEU A O 1
ATOM 656 N N . SER A 1 93 ? -3.328 -3.000 17.013 1.00 85.69 93 SER A N 1
ATOM 657 C CA . SER A 1 93 ? -3.409 -4.315 16.364 1.00 85.69 93 SER A CA 1
ATOM 658 C C . SER A 1 93 ? -4.315 -5.284 17.150 1.00 85.69 93 SER A C 1
ATOM 660 O O . SER A 1 93 ? -4.359 -5.204 18.380 1.00 85.69 93 SER A O 1
ATOM 662 N N . PRO A 1 94 ? -5.024 -6.221 16.488 1.00 90.38 94 PRO A N 1
ATOM 663 C CA . PRO A 1 94 ? -5.161 -6.355 15.035 1.00 90.38 94 PRO A CA 1
ATOM 664 C C . PRO A 1 94 ? -6.098 -5.286 14.468 1.00 90.38 94 PRO A C 1
ATOM 666 O O . PRO A 1 94 ? -7.115 -4.983 15.081 1.00 90.38 94 PRO A O 1
ATOM 669 N N . VAL A 1 95 ? -5.780 -4.736 13.297 1.00 90.06 95 VAL A N 1
ATOM 670 C CA . VAL A 1 95 ? -6.607 -3.704 12.649 1.00 90.06 95 VAL A CA 1
ATOM 671 C C . VAL A 1 95 ? -7.835 -4.310 11.965 1.00 90.06 95 VAL A C 1
ATOM 673 O O . VAL A 1 95 ? -7.779 -5.420 11.431 1.00 90.06 95 VAL A O 1
ATOM 676 N N . CYS A 1 96 ? -8.951 -3.583 11.976 1.00 91.44 96 CYS A N 1
ATOM 677 C CA . CYS A 1 96 ? -10.160 -3.941 11.240 1.00 91.44 96 CYS A CA 1
ATOM 678 C C . CYS A 1 96 ? -9.945 -3.729 9.737 1.00 91.44 96 CYS A C 1
ATOM 680 O O . CYS A 1 96 ? -9.936 -2.599 9.250 1.00 91.44 96 CYS A O 1
ATOM 682 N N . SER A 1 97 ? -9.723 -4.816 8.998 1.00 88.12 97 SER A N 1
ATOM 683 C CA . SER A 1 97 ? -9.515 -4.755 7.552 1.00 88.12 97 SER A CA 1
ATOM 684 C C . SER A 1 97 ? -9.766 -6.103 6.883 1.00 88.12 97 SER A C 1
ATOM 686 O O . SER A 1 97 ? -9.318 -7.158 7.349 1.00 88.12 97 SER A O 1
ATOM 688 N N . GLY A 1 98 ? -10.466 -6.088 5.748 1.00 86.62 98 GLY A N 1
ATOM 689 C CA . GLY A 1 98 ? -10.636 -7.266 4.906 1.00 86.62 98 GLY A CA 1
ATOM 690 C C . GLY A 1 98 ? -11.500 -8.329 5.585 1.00 86.62 98 GLY A C 1
ATOM 691 O O . GLY A 1 98 ? -12.713 -8.197 5.694 1.00 86.62 98 GLY A O 1
ATOM 692 N N . LYS A 1 99 ? -10.881 -9.420 6.040 1.00 85.94 99 LYS A N 1
ATOM 693 C CA . LYS A 1 99 ? -11.579 -10.508 6.754 1.00 85.94 99 LYS A CA 1
ATOM 694 C C . LYS A 1 99 ? -11.401 -10.447 8.271 1.00 85.94 99 LYS A C 1
ATOM 696 O O . LYS A 1 99 ? -11.880 -11.333 8.973 1.00 85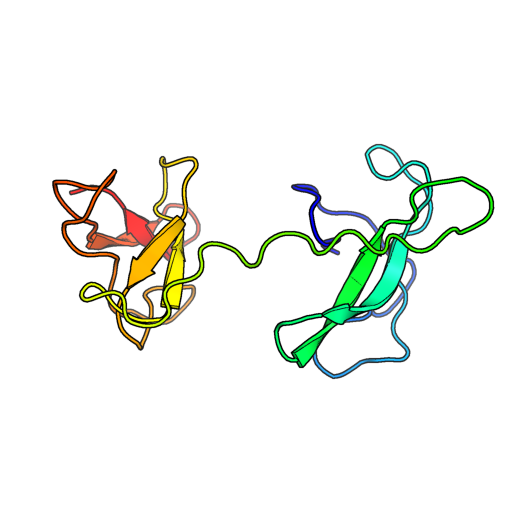.94 99 LYS A O 1
ATOM 701 N N . VAL A 1 100 ? -10.695 -9.434 8.767 1.00 83.56 100 VAL A N 1
ATOM 702 C CA . VAL A 1 100 ? -10.349 -9.298 10.179 1.00 83.56 100 VAL A CA 1
ATOM 703 C C . VAL A 1 100 ? -11.292 -8.297 10.836 1.00 83.56 100 VAL A C 1
ATOM 705 O O . VAL A 1 100 ? -11.245 -7.108 10.535 1.00 83.56 100 VAL A O 1
ATOM 708 N N . SER A 1 101 ? -12.119 -8.787 11.761 1.00 89.94 101 SER A N 1
ATOM 709 C CA . SER A 1 101 ? -12.856 -7.951 12.713 1.00 89.94 101 SER A CA 1
ATOM 710 C C . SER A 1 101 ? -11.901 -7.521 13.826 1.00 89.94 101 SER A C 1
ATOM 712 O O . SER A 1 101 ? -11.753 -8.222 14.827 1.00 89.94 101 SER A O 1
ATOM 714 N N . GLY A 1 102 ? -11.198 -6.415 13.603 1.00 91.25 102 GLY A N 1
ATOM 715 C CA . GLY A 1 102 ? -10.169 -5.892 14.501 1.00 91.25 102 GLY A CA 1
ATOM 716 C C . GLY A 1 102 ? -10.562 -4.580 15.176 1.00 91.25 102 GLY A C 1
ATOM 717 O O . GLY A 1 102 ? -11.735 -4.216 15.244 1.00 91.25 102 GLY A O 1
ATOM 718 N N . ASN A 1 103 ? -9.558 -3.858 15.661 1.00 93.50 103 ASN A N 1
ATOM 719 C CA . ASN A 1 103 ? -9.711 -2.523 16.214 1.00 93.50 103 ASN A CA 1
ATOM 720 C C . ASN A 1 103 ? -9.792 -1.482 15.096 1.00 93.50 103 ASN A C 1
AT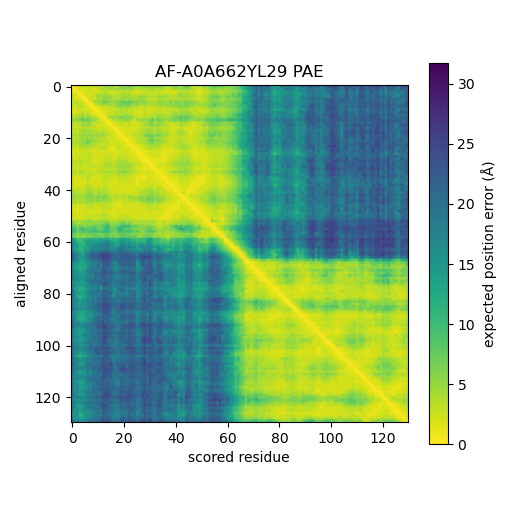OM 722 O O . ASN A 1 103 ? -9.153 -1.608 14.047 1.00 93.50 103 ASN A O 1
ATOM 726 N N . CYS A 1 104 ? -10.560 -0.437 15.370 1.00 92.38 104 CYS A N 1
ATOM 727 C CA . CYS A 1 104 ? -10.603 0.773 14.570 1.00 92.38 104 CYS A CA 1
ATOM 728 C C . CYS A 1 104 ? -9.984 1.943 15.341 1.00 92.38 104 CYS A C 1
ATOM 730 O O . CYS A 1 104 ? -9.817 1.852 16.563 1.00 92.38 104 CYS 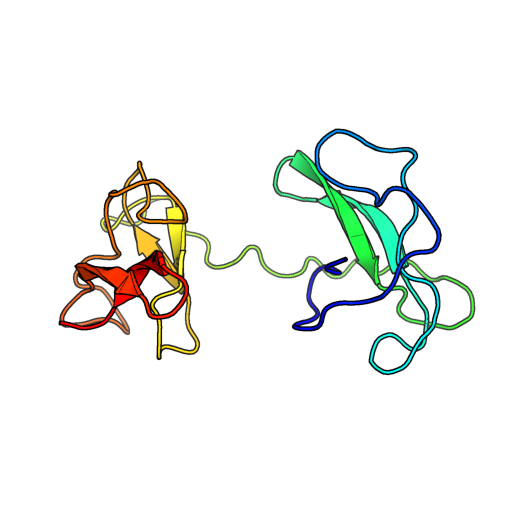A O 1
ATOM 732 N N . PRO A 1 105 ? -9.567 3.015 14.651 1.00 91.12 105 PRO A N 1
ATOM 733 C CA . PRO A 1 105 ? -9.085 4.226 15.297 1.00 91.12 105 PRO A CA 1
ATOM 734 C C . PRO A 1 105 ? -10.055 4.740 16.366 1.00 91.12 105 PRO A C 1
ATOM 736 O O . PRO A 1 105 ? -11.234 4.973 16.090 1.00 91.12 105 PRO A O 1
ATOM 739 N N . GLY A 1 106 ? -9.551 4.908 17.590 1.00 88.56 106 GLY A N 1
ATOM 740 C CA . GLY A 1 106 ? -10.289 5.550 18.676 1.00 88.56 106 GLY A CA 1
ATOM 741 C C . GLY A 1 106 ? -10.328 7.072 18.525 1.00 88.56 106 GLY A C 1
ATOM 742 O O . GLY A 1 106 ? -9.771 7.627 17.572 1.00 88.56 106 GLY A O 1
ATOM 743 N N . ALA A 1 107 ? -10.966 7.736 19.492 1.00 88.38 107 ALA A N 1
ATOM 744 C CA . ALA A 1 107 ? -11.024 9.192 19.559 1.00 88.38 107 ALA A CA 1
ATOM 745 C C . ALA A 1 107 ? -9.610 9.801 19.578 1.00 88.38 107 ALA A C 1
ATOM 747 O O . ALA A 1 107 ? -8.814 9.507 20.473 1.00 88.38 107 ALA A O 1
ATOM 748 N N . GLN A 1 108 ? -9.300 10.636 18.589 1.00 86.94 108 GLN A N 1
ATOM 749 C CA . GLN A 1 108 ? -8.014 11.324 18.452 1.00 86.94 108 GLN A CA 1
ATOM 750 C C . GLN A 1 108 ? -8.178 12.626 17.660 1.00 86.94 108 GLN A C 1
ATOM 752 O O . GLN A 1 108 ? -9.282 12.967 17.229 1.00 86.94 108 GLN A O 1
ATOM 757 N N . ASP A 1 109 ? -7.088 13.368 17.472 1.00 81.88 109 ASP A N 1
ATOM 758 C CA . ASP A 1 109 ? -7.134 14.598 16.686 1.00 81.88 109 ASP A CA 1
ATOM 759 C C . ASP A 1 109 ? -7.575 14.304 15.240 1.00 81.88 109 ASP A C 1
ATOM 761 O O . ASP A 1 109 ? -7.087 13.374 14.599 1.00 81.88 109 ASP A O 1
ATOM 765 N N . GLY A 1 110 ? -8.568 15.050 14.755 1.00 82.88 110 GLY A N 1
ATOM 766 C CA . GLY A 1 110 ? -9.225 14.800 13.467 1.00 82.88 110 GLY A CA 1
ATOM 767 C C . GLY A 1 110 ? -10.250 13.651 13.436 1.00 82.88 110 GLY A C 1
ATOM 768 O O . GLY A 1 110 ? -10.928 13.501 12.422 1.00 82.88 110 GLY A O 1
ATOM 769 N N . LEU A 1 111 ? -10.416 12.884 14.521 1.00 85.94 111 LEU A N 1
ATOM 770 C CA . LEU A 1 111 ? -11.428 11.827 14.654 1.00 85.94 111 LEU A CA 1
ATOM 771 C C . LEU A 1 111 ? -12.023 11.822 16.078 1.00 85.94 111 LEU A C 1
ATOM 773 O O . LEU A 1 111 ? -11.712 10.932 16.869 1.00 85.94 111 LEU A O 1
ATOM 777 N N . PRO A 1 112 ? -12.849 12.819 16.445 1.00 86.12 112 PRO A N 1
ATOM 778 C CA . PRO A 1 112 ? -13.302 13.014 17.825 1.00 86.12 112 PRO A CA 1
ATOM 779 C C . PRO A 1 112 ? -14.192 11.878 18.345 1.00 86.12 112 PRO A C 1
ATOM 781 O O . PRO A 1 112 ? -14.077 11.504 19.510 1.00 86.12 112 PRO A O 1
ATOM 784 N N . ASP A 1 113 ? -15.026 11.296 17.483 1.00 88.00 113 ASP A N 1
ATOM 785 C CA . ASP A 1 113 ? -15.953 10.219 17.853 1.00 88.00 113 ASP A CA 1
ATOM 786 C C . ASP A 1 113 ? -15.342 8.815 17.676 1.00 88.00 113 ASP A C 1
ATOM 788 O O . ASP A 1 113 ? -15.971 7.803 17.990 1.00 88.00 113 ASP A O 1
ATOM 792 N N . GLY A 1 114 ? -14.095 8.735 17.197 1.00 89.12 114 GLY A N 1
ATOM 793 C CA . GLY A 1 114 ? -13.475 7.474 16.810 1.00 89.12 114 GLY A CA 1
ATOM 794 C C . GLY A 1 114 ? -14.171 6.834 15.606 1.00 89.12 114 GLY A C 1
ATOM 795 O O . GLY A 1 114 ? -14.850 7.487 14.817 1.00 89.12 114 GLY A O 1
ATOM 796 N N . SER A 1 115 ? -13.969 5.532 15.446 1.00 92.38 115 SER A N 1
ATOM 797 C CA . SER A 1 115 ? -14.572 4.744 14.373 1.00 92.38 115 SER A CA 1
ATOM 798 C C . SER A 1 115 ? -14.903 3.331 14.844 1.00 92.38 115 SER A C 1
ATOM 800 O O . SER A 1 115 ? -14.342 2.829 15.820 1.00 92.38 115 SER A O 1
ATOM 802 N N . GLN A 1 116 ? -15.840 2.688 14.154 1.00 93.19 116 GLN A N 1
ATOM 803 C CA . GLN A 1 116 ? -16.342 1.358 14.472 1.00 93.19 116 GLN A CA 1
ATOM 804 C C . GLN A 1 116 ? -16.069 0.381 13.333 1.00 93.19 116 GLN A C 1
ATOM 806 O O . GLN A 1 116 ? -16.158 0.729 12.158 1.00 93.19 116 GLN A O 1
ATOM 811 N N . CYS A 1 117 ? -15.747 -0.859 13.697 1.00 93.75 117 CYS A N 1
ATOM 812 C CA . CYS A 1 117 ? -15.514 -1.932 12.740 1.00 93.75 117 CYS A CA 1
ATOM 813 C C . CYS A 1 117 ? -16.852 -2.532 12.304 1.00 93.75 117 CYS A C 1
ATOM 815 O O . CYS A 1 117 ? -17.549 -3.147 13.114 1.00 93.75 117 CYS A O 1
ATOM 817 N N . VAL A 1 118 ? -17.199 -2.377 11.029 1.00 93.38 118 VAL A N 1
ATOM 818 C CA . VAL A 1 118 ? -18.423 -2.932 10.436 1.00 93.38 118 VAL A CA 1
ATOM 819 C C . VAL A 1 118 ? -18.109 -3.617 9.109 1.00 93.38 118 VAL A C 1
ATOM 821 O O . VAL A 1 118 ? -17.013 -3.485 8.567 1.00 93.38 118 VAL A O 1
ATOM 824 N N . VAL A 1 119 ? -19.075 -4.364 8.575 1.00 91.56 119 VAL A N 1
ATOM 825 C CA . VAL A 1 119 ? -19.004 -4.846 7.192 1.00 91.56 119 VAL A CA 1
ATOM 826 C C . VAL A 1 119 ? -19.471 -3.716 6.279 1.00 91.56 119 VAL A C 1
ATOM 828 O O . VAL A 1 119 ? -20.638 -3.331 6.336 1.00 91.56 119 VAL A O 1
ATOM 831 N N . ILE A 1 120 ? -18.559 -3.182 5.471 1.00 86.06 120 ILE A N 1
ATOM 832 C CA . ILE A 1 120 ? -18.845 -2.109 4.507 1.00 86.06 120 ILE A CA 1
ATOM 833 C C . ILE A 1 120 ? -19.465 -2.678 3.219 1.00 86.06 120 ILE A C 1
ATOM 835 O O . ILE A 1 120 ? -19.531 -3.897 3.045 1.00 86.06 120 ILE A O 1
ATOM 839 N N . GLU A 1 121 ? -19.913 -1.819 2.295 1.00 81.31 121 GLU A N 1
ATOM 840 C CA . GLU A 1 121 ? -20.669 -2.221 1.086 1.00 81.31 121 GLU A CA 1
ATOM 841 C C . GLU A 1 121 ? -19.964 -3.285 0.231 1.00 81.31 121 GLU A C 1
ATOM 843 O O . GLU A 1 121 ? -20.602 -4.108 -0.424 1.00 81.31 121 GLU A O 1
ATOM 848 N N . THR A 1 122 ? -18.633 -3.306 0.271 1.00 80.44 122 THR A N 1
ATOM 849 C CA . THR A 1 122 ? -17.796 -4.274 -0.449 1.00 80.44 122 THR A CA 1
ATOM 850 C C . THR A 1 122 ? -17.782 -5.673 0.185 1.00 80.44 122 THR A C 1
ATOM 852 O O . THR A 1 122 ? -17.163 -6.588 -0.357 1.00 80.44 122 THR A O 1
ATOM 855 N N . GLY A 1 123 ? -18.474 -5.877 1.311 1.00 82.94 123 GLY A N 1
ATOM 856 C CA . GLY A 1 123 ? -18.593 -7.169 1.990 1.00 82.94 123 GLY A CA 1
ATOM 857 C C . GLY A 1 123 ? -17.362 -7.567 2.809 1.00 82.94 123 GLY A C 1
ATOM 858 O O . GLY A 1 123 ? -17.221 -8.733 3.179 1.00 82.94 123 GLY A O 1
ATOM 859 N N . VAL A 1 124 ? -16.467 -6.618 3.087 1.00 89.50 124 VAL A N 1
ATOM 860 C CA . VAL A 1 124 ? -15.297 -6.789 3.959 1.00 89.50 124 VAL A CA 1
ATOM 861 C C . VAL A 1 124 ? -15.424 -5.930 5.215 1.00 89.50 124 VAL A C 1
ATOM 863 O O . VAL A 1 124 ? -16.210 -4.988 5.252 1.00 89.50 124 VAL A O 1
ATOM 866 N N . PHE A 1 125 ? -14.654 -6.255 6.251 1.00 90.62 125 PHE A N 1
ATOM 867 C CA . PHE A 1 125 ? -14.524 -5.421 7.440 1.00 90.62 125 PHE A CA 1
ATOM 868 C C . PHE A 1 125 ? -13.772 -4.127 7.115 1.00 90.62 125 PHE A C 1
ATOM 870 O O . PHE A 1 125 ? -12.696 -4.165 6.508 1.00 90.62 125 PHE A O 1
ATOM 877 N N . GLY A 1 126 ? -14.334 -3.004 7.551 1.00 90.69 126 GLY A N 1
ATOM 878 C CA . GLY A 1 126 ? -13.756 -1.671 7.444 1.00 90.69 126 GLY A CA 1
ATOM 879 C C . GLY A 1 126 ? -14.180 -0.782 8.612 1.00 90.69 126 GLY A C 1
ATOM 880 O O . GLY A 1 126 ? -15.175 -1.052 9.289 1.00 90.69 126 GLY A O 1
ATOM 881 N N . CYS A 1 127 ? -13.398 0.265 8.863 1.00 92.62 127 CYS A N 1
ATOM 882 C CA . CYS A 1 127 ? -13.692 1.247 9.901 1.00 92.62 127 CYS A CA 1
ATOM 883 C C . CYS A 1 127 ? -14.577 2.357 9.349 1.00 92.62 127 CYS A C 1
ATOM 885 O O . CYS A 1 127 ? -14.208 2.985 8.362 1.00 92.62 127 CYS A O 1
ATOM 887 N N . VAL A 1 128 ? -15.699 2.629 10.010 1.00 92.00 128 VAL A N 1
ATOM 888 C CA . VAL A 1 128 ? -16.640 3.703 9.656 1.00 92.00 128 VAL A CA 1
ATOM 889 C C . VAL A 1 128 ? -16.855 4.639 10.839 1.00 92.00 128 VAL A C 1
ATOM 891 O O . VAL A 1 128 ? -16.594 4.265 11.984 1.00 92.00 128 VAL A O 1
ATOM 894 N N . LEU A 1 129 ? -17.336 5.851 10.581 1.00 88.94 129 LEU A N 1
ATOM 895 C CA . LEU A 1 129 ? -17.787 6.744 11.648 1.00 88.94 129 LEU A CA 1
ATOM 896 C C . LEU A 1 129 ? -19.050 6.175 12.334 1.00 88.94 129 LEU A C 1
ATOM 898 O O . LEU A 1 129 ? -19.863 5.552 11.644 1.00 88.94 129 LEU A O 1
ATOM 902 N N . PRO A 1 130 ? -19.189 6.340 13.663 1.00 83.12 130 PRO A N 1
ATOM 903 C CA . PRO A 1 130 ? -20.354 5.884 14.424 1.00 83.12 130 PRO A CA 1
ATOM 904 C C . PRO A 1 130 ? -21.652 6.642 14.102 1.00 83.12 130 PRO A C 1
ATOM 906 O O . PRO A 1 130 ? -21.585 7.790 13.607 1.00 83.12 130 PRO A O 1
#

Sequence (130 aa):
MSVQGISAVFCVASEGCAGTNSTGVCPEAQAGLEFGSYCDLLETGVFGCKPFIDDIGTRDNVTYAAPLDCTGNIAGEFPVSVENTNSSFCSLSPVCSGKVSGNCPGAQDGLPDGSQCVVIETGVFGCVLP

Nearest PDB structures (foldseek):
  1ikm-assembly1_A  TM=4.357E-01  e=5.652E+00  Homo sapiens
  6vgj-assembly6_F  TM=3.134E-01  e=6.010E+00  Homo sapiens
  8s37-assembly1_G  TM=3.784E-01  e=8.164E+00  Klebsiella pneumoniae